Protein AF-A0A117SE18-F1 (afdb_monomer)

Structure (mmCIF, N/CA/C/O backbone):
data_AF-A0A117SE18-F1
#
_entry.id   AF-A0A117SE18-F1
#
loop_
_atom_site.group_PDB
_atom_site.id
_atom_site.type_symbol
_atom_site.label_atom_id
_atom_site.label_alt_id
_atom_site.label_comp_id
_atom_site.label_asym_id
_atom_site.label_entity_id
_atom_site.label_seq_id
_atom_site.pdbx_PDB_ins_code
_atom_site.Cartn_x
_atom_site.Cartn_y
_atom_site.Cartn_z
_atom_site.occupancy
_atom_site.B_iso_or_equiv
_atom_site.auth_seq_id
_atom_site.auth_comp_id
_atom_site.auth_asym_id
_atom_site.auth_atom_id
_atom_site.pdbx_PDB_model_num
ATOM 1 N N . MET A 1 1 ? -53.553 8.739 66.290 1.00 48.03 1 MET A N 1
ATOM 2 C CA . MET A 1 1 ? -52.493 8.590 65.268 1.00 48.03 1 MET A CA 1
ATOM 3 C C . MET A 1 1 ? -52.563 9.809 64.364 1.00 48.03 1 MET A C 1
ATOM 5 O O . MET A 1 1 ? -53.467 9.881 63.548 1.00 48.03 1 MET A O 1
ATOM 9 N N . ALA A 1 2 ? -51.706 10.807 64.586 1.00 46.25 2 ALA A N 1
ATOM 10 C CA . ALA A 1 2 ? -51.621 11.982 63.721 1.00 46.25 2 ALA A CA 1
ATOM 11 C C . ALA A 1 2 ? -50.506 11.738 62.697 1.00 46.25 2 ALA A C 1
ATOM 13 O O . ALA A 1 2 ? -49.366 11.482 63.076 1.00 46.25 2 ALA A O 1
ATOM 14 N N . THR A 1 3 ? -50.855 11.738 61.413 1.00 54.50 3 THR A N 1
ATOM 15 C CA . THR A 1 3 ? -49.908 11.649 60.299 1.00 54.50 3 THR A CA 1
ATOM 16 C C . THR A 1 3 ? -49.278 13.016 60.073 1.00 54.50 3 THR A C 1
ATOM 18 O O . THR A 1 3 ? -49.961 13.956 59.673 1.00 54.50 3 THR A O 1
ATOM 21 N N . ASP A 1 4 ? -47.981 13.114 60.349 1.00 51.75 4 ASP A N 1
ATOM 22 C CA . ASP A 1 4 ? -47.177 14.319 60.169 1.00 51.75 4 ASP A CA 1
ATOM 23 C C . ASP A 1 4 ? -46.848 14.510 58.677 1.00 51.75 4 ASP A C 1
ATOM 25 O O . ASP A 1 4 ? -45.948 13.881 58.112 1.00 51.75 4 ASP A O 1
ATOM 29 N N . THR A 1 5 ? -47.649 15.322 57.988 1.00 56.41 5 THR A N 1
ATOM 30 C CA . THR A 1 5 ? -47.398 15.717 56.599 1.00 56.41 5 THR A CA 1
ATOM 31 C C . THR A 1 5 ? -46.266 16.738 56.551 1.00 56.41 5 THR A C 1
ATOM 33 O O . THR A 1 5 ? -46.483 17.932 56.750 1.00 56.41 5 THR A O 1
ATOM 36 N N . LYS A 1 6 ? -45.050 16.277 56.225 1.00 58.97 6 LYS A N 1
ATOM 37 C CA . LYS A 1 6 ? -43.913 17.144 55.873 1.00 58.97 6 LYS A CA 1
ATOM 38 C C . LYS A 1 6 ? -44.301 18.090 54.731 1.00 58.97 6 LYS A C 1
ATOM 40 O O . LYS A 1 6 ? -44.344 17.689 53.569 1.00 58.97 6 LYS A O 1
ATOM 45 N N . HIS A 1 7 ? -44.525 19.361 55.052 1.00 56.44 7 HIS A N 1
ATOM 46 C CA . HIS A 1 7 ? -44.592 20.438 54.069 1.00 56.44 7 HIS A CA 1
ATOM 47 C C . HIS A 1 7 ? -43.187 20.707 53.518 1.00 56.44 7 HIS A C 1
ATOM 49 O O . HIS A 1 7 ? -42.363 21.384 54.130 1.00 56.44 7 HIS A O 1
ATOM 55 N N . SER A 1 8 ? -42.884 20.136 52.355 1.00 62.88 8 SER A N 1
ATOM 56 C CA . SER A 1 8 ? -41.674 20.462 51.604 1.00 62.88 8 SER A CA 1
ATOM 57 C C . SER A 1 8 ? -41.770 21.881 51.033 1.00 62.88 8 SER A C 1
ATOM 59 O O . SER A 1 8 ? -42.689 22.172 50.269 1.00 62.88 8 SER A O 1
ATOM 61 N N . ASN A 1 9 ? -40.807 22.741 51.383 1.00 74.31 9 ASN A N 1
ATOM 62 C CA . ASN A 1 9 ? -40.702 24.115 50.883 1.00 74.31 9 ASN A CA 1
ATOM 63 C C . ASN A 1 9 ? -40.587 24.127 49.335 1.00 74.31 9 ASN A C 1
ATOM 65 O O . ASN A 1 9 ? -39.664 23.509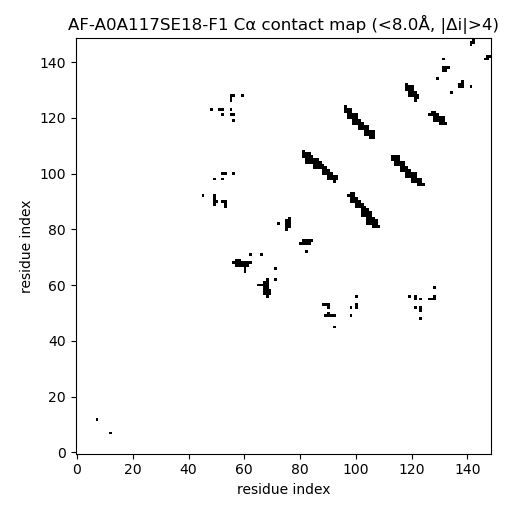 48.798 1.00 74.31 9 ASN A O 1
ATOM 69 N N . PRO A 1 10 ? -41.468 24.825 48.595 1.00 70.94 10 PRO A N 1
ATOM 70 C CA . PRO A 1 10 ? -41.428 24.891 47.130 1.00 70.94 10 PRO A CA 1
ATOM 71 C C . PRO A 1 10 ? -40.100 25.411 46.550 1.00 70.94 10 PRO A C 1
ATOM 73 O O . PRO A 1 10 ? -39.742 25.049 45.426 1.00 70.94 10 PRO A O 1
ATOM 76 N N . GLU A 1 11 ? -39.327 26.198 47.302 1.00 71.69 11 GLU A N 1
ATOM 77 C CA . GLU A 1 11 ? -37.996 26.649 46.872 1.00 71.69 11 GLU A CA 1
ATOM 78 C C . GLU A 1 11 ? -36.967 25.511 46.826 1.00 71.69 11 GLU A C 1
ATOM 80 O O . GLU A 1 11 ? -36.150 25.455 45.902 1.00 71.69 11 GLU A O 1
ATOM 85 N N . SER A 1 12 ? -37.038 24.546 47.752 1.00 67.19 12 SER A N 1
ATOM 86 C CA . SER A 1 12 ? -36.113 23.402 47.764 1.00 67.19 12 SER A CA 1
ATOM 87 C C . SER A 1 12 ? -36.393 22.431 46.613 1.00 67.19 12 SER A C 1
ATOM 89 O O . SER A 1 12 ? -35.466 21.856 46.038 1.00 67.19 12 SER A O 1
ATOM 91 N N . ILE A 1 13 ? -37.661 22.313 46.206 1.00 69.69 13 ILE A N 1
ATOM 92 C CA . ILE A 1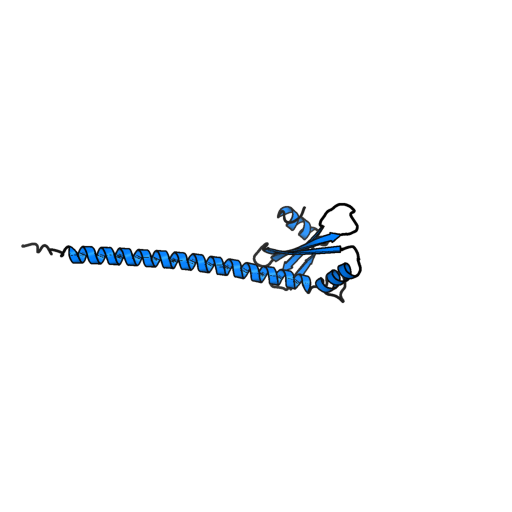 13 ? -38.082 21.525 45.040 1.00 69.69 13 ILE A CA 1
ATOM 93 C C . ILE A 1 13 ? -37.554 22.161 43.744 1.00 69.69 13 ILE A C 1
ATOM 95 O O . ILE A 1 13 ? -37.006 21.457 42.892 1.00 69.69 13 ILE A O 1
ATOM 99 N N . ARG A 1 14 ? -37.655 23.493 43.607 1.00 65.81 14 ARG A N 1
ATOM 100 C CA . ARG A 1 14 ? -37.138 24.227 42.436 1.00 65.81 14 ARG A CA 1
ATOM 101 C C . ARG A 1 14 ? -35.612 24.158 42.325 1.00 65.81 14 ARG A C 1
ATOM 103 O O . ARG A 1 14 ? -35.099 23.902 41.237 1.00 65.81 14 ARG A O 1
ATOM 110 N N . ALA A 1 15 ? -34.885 24.312 43.433 1.00 65.06 15 ALA A N 1
ATOM 111 C CA . ALA A 1 15 ? -33.424 24.208 43.444 1.00 65.06 15 ALA A CA 1
ATOM 112 C C . ALA A 1 15 ? -32.930 22.804 43.039 1.00 65.06 15 ALA A C 1
ATOM 114 O O . ALA A 1 15 ? -31.986 22.670 42.258 1.00 65.06 15 ALA A O 1
ATOM 115 N N . ASN A 1 16 ? -33.603 21.747 43.505 1.00 70.38 16 ASN A N 1
ATOM 116 C CA . ASN A 1 16 ? -33.261 20.365 43.158 1.00 70.38 16 ASN A CA 1
ATOM 117 C C . ASN A 1 16 ? -33.527 20.055 41.669 1.00 70.38 16 ASN A C 1
ATOM 119 O O . ASN A 1 16 ? -32.702 19.431 40.998 1.00 70.38 16 ASN A O 1
ATOM 123 N N . ALA A 1 17 ? -34.640 20.551 41.115 1.00 67.94 17 ALA A N 1
ATOM 124 C CA . ALA A 1 17 ? -34.950 20.406 39.691 1.00 67.94 17 ALA A CA 1
ATOM 125 C C . ALA A 1 17 ? -33.911 21.105 38.792 1.00 67.94 17 ALA A C 1
ATOM 127 O O . ALA A 1 17 ? -33.456 20.509 37.812 1.00 67.94 17 ALA A O 1
ATOM 128 N N . ASN A 1 18 ? -33.472 22.313 39.163 1.00 69.38 18 ASN A N 1
ATOM 129 C CA . ASN A 1 18 ? -32.440 23.053 38.432 1.00 69.38 18 ASN A CA 1
ATOM 130 C C . ASN A 1 18 ? -31.074 22.350 38.476 1.00 69.38 18 ASN A C 1
ATOM 132 O O . ASN A 1 18 ? -30.425 22.220 37.440 1.00 69.38 18 ASN A O 1
ATOM 136 N N . ASN A 1 19 ? -30.665 21.816 39.632 1.00 71.88 19 ASN A N 1
ATOM 137 C CA . ASN A 1 19 ? -29.415 21.054 39.746 1.00 71.88 19 ASN A CA 1
ATOM 138 C C . ASN A 1 19 ? -29.447 19.763 38.917 1.00 71.88 1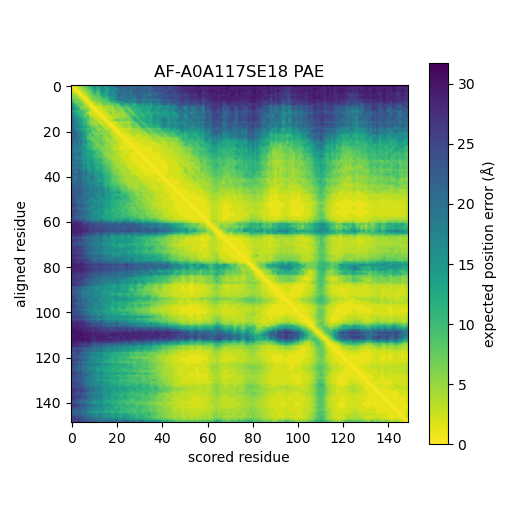9 ASN A C 1
ATOM 140 O O . ASN A 1 19 ? -28.468 19.423 38.252 1.00 71.88 19 ASN A O 1
ATOM 144 N N . LYS A 1 20 ? -30.587 19.058 38.899 1.00 74.94 20 LYS A N 1
ATOM 145 C CA . LYS A 1 20 ? -30.772 17.861 38.068 1.00 74.94 20 LYS A CA 1
ATOM 146 C C . LYS A 1 20 ? -30.726 18.192 36.574 1.00 74.94 20 LYS A C 1
ATOM 148 O O . LYS A 1 20 ? -30.150 17.424 35.808 1.00 74.94 20 LYS A O 1
ATOM 153 N N . HIS A 1 21 ? -31.308 19.318 36.161 1.00 73.88 21 HIS A N 1
ATOM 154 C CA . HIS A 1 21 ? -31.243 19.797 34.779 1.00 73.88 21 HIS A CA 1
ATOM 155 C C . HIS A 1 21 ? -29.801 20.127 34.368 1.00 73.88 21 HIS A C 1
ATOM 157 O O . HIS A 1 21 ? -29.296 19.551 33.406 1.00 73.88 21 HIS A O 1
ATOM 163 N N . GLN A 1 22 ? -29.103 20.944 35.163 1.00 78.69 22 GLN A N 1
ATOM 164 C CA . GLN A 1 22 ? -27.708 21.320 34.912 1.00 78.69 22 GLN A CA 1
ATOM 165 C C . GLN A 1 22 ? -26.762 20.110 34.879 1.00 78.69 22 GLN A C 1
ATOM 167 O O . GLN A 1 22 ? -25.841 20.057 34.064 1.00 78.69 22 GLN A O 1
ATOM 172 N N . TYR A 1 23 ? -26.982 19.106 35.734 1.00 84.06 23 TYR A N 1
ATOM 173 C CA . TYR A 1 23 ? -26.182 17.879 35.727 1.00 84.06 23 TYR A CA 1
ATOM 174 C C . TYR A 1 23 ? -26.371 17.071 34.433 1.00 84.06 23 TYR A C 1
ATOM 176 O O . TYR A 1 23 ? -25.396 16.581 33.861 1.00 84.06 23 TYR A O 1
ATOM 184 N N . ARG A 1 24 ? -27.607 16.973 33.925 1.00 84.06 24 ARG A N 1
ATOM 185 C CA . ARG A 1 24 ? -27.897 16.288 32.653 1.00 84.06 24 ARG A CA 1
ATOM 186 C C . ARG A 1 24 ? -27.270 17.010 31.463 1.00 84.06 24 ARG A C 1
ATOM 188 O O . ARG A 1 24 ? -26.698 16.343 30.607 1.00 84.06 24 ARG A O 1
ATOM 195 N N . GLU A 1 25 ? -27.315 18.340 31.430 1.00 87.56 25 GLU A N 1
ATOM 196 C CA . GLU A 1 25 ? -26.665 19.133 30.376 1.00 87.56 25 GLU A CA 1
ATOM 197 C C . GLU A 1 25 ? -25.148 18.925 30.361 1.00 87.56 25 GLU A C 1
ATOM 199 O O . GLU A 1 25 ? -24.570 18.678 29.304 1.00 87.56 25 GLU A O 1
ATOM 204 N N . ARG A 1 26 ? -24.500 18.919 31.535 1.00 89.88 26 ARG A N 1
ATOM 205 C CA . ARG A 1 26 ? -23.059 18.633 31.650 1.00 89.88 26 ARG A CA 1
ATOM 206 C C . ARG A 1 26 ? -22.699 17.234 31.153 1.00 89.88 26 ARG A C 1
ATOM 208 O O . ARG A 1 26 ? -21.690 17.082 30.468 1.00 89.88 26 ARG A O 1
ATOM 215 N N . ILE A 1 27 ? -23.521 16.226 31.458 1.00 92.25 27 ILE A N 1
ATOM 216 C CA . ILE A 1 27 ? -23.323 14.863 30.945 1.00 92.25 27 ILE A CA 1
ATOM 217 C C . ILE A 1 27 ? -23.425 14.843 29.419 1.00 92.25 27 ILE A C 1
ATOM 219 O O . ILE A 1 27 ? -22.552 14.279 28.765 1.00 92.25 27 ILE A O 1
ATOM 223 N N . ILE A 1 28 ? -24.454 15.472 28.845 1.00 92.62 28 ILE A N 1
ATOM 224 C CA . ILE A 1 28 ? -24.653 15.500 27.389 1.00 92.62 28 ILE A CA 1
ATOM 225 C C . ILE A 1 28 ? -23.463 16.177 26.703 1.00 92.62 28 ILE A C 1
ATOM 227 O O . ILE A 1 28 ? -22.900 15.612 25.767 1.00 92.62 28 ILE A O 1
ATOM 231 N N . VAL A 1 29 ? -23.029 17.337 27.202 1.00 93.88 29 VAL A N 1
ATOM 232 C CA . VAL A 1 29 ? -21.859 18.049 26.669 1.00 93.88 29 VAL A CA 1
ATOM 233 C C . VAL A 1 29 ? -20.601 17.181 26.758 1.00 93.88 29 VAL A C 1
ATOM 235 O O . VAL A 1 29 ? -19.869 17.070 25.776 1.00 93.88 29 VAL A O 1
ATOM 238 N N . SER A 1 30 ? -20.374 16.505 27.888 1.00 94.81 30 SER A N 1
ATOM 239 C CA . SER A 1 30 ? -19.233 15.598 28.047 1.00 94.81 30 SER A CA 1
ATOM 240 C C . SER A 1 30 ? -19.265 14.449 27.037 1.00 94.81 30 SER A C 1
ATOM 242 O O . SER A 1 30 ? -18.241 14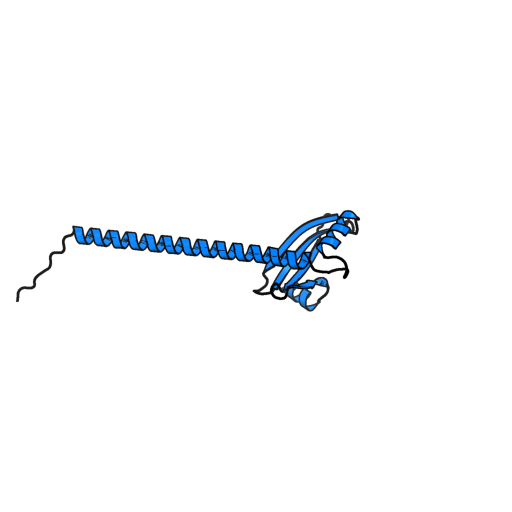.158 26.427 1.00 94.81 30 SER A O 1
ATOM 244 N N . ILE A 1 31 ? -20.425 13.817 26.828 1.00 96.12 31 ILE A N 1
ATOM 245 C CA . ILE A 1 31 ? -20.582 12.718 25.864 1.00 96.12 31 ILE A CA 1
ATOM 246 C C . ILE A 1 31 ? -20.272 13.203 24.445 1.00 96.12 31 ILE A C 1
ATOM 248 O O . ILE A 1 31 ? -19.526 12.545 23.721 1.00 96.12 31 ILE A O 1
ATOM 252 N N . VAL A 1 32 ? -20.798 14.368 24.056 1.00 95.94 32 VAL A N 1
ATOM 253 C CA . VAL A 1 32 ? -20.553 14.952 22.728 1.00 95.94 32 VAL A CA 1
ATOM 254 C C . VAL A 1 32 ? -19.063 15.224 22.519 1.00 95.94 32 VAL A C 1
ATOM 256 O O . VAL A 1 32 ? -18.512 14.833 21.490 1.00 95.94 32 VAL A O 1
ATOM 259 N N . ILE A 1 33 ? -18.385 15.816 23.506 1.00 96.25 33 ILE A N 1
ATOM 260 C CA . ILE A 1 33 ? -16.938 16.064 23.442 1.00 96.25 33 ILE A CA 1
ATOM 261 C C . ILE A 1 33 ? -16.167 14.749 23.277 1.00 96.25 33 ILE A C 1
ATOM 263 O O . ILE A 1 33 ? -15.268 14.671 22.439 1.00 96.25 33 ILE A O 1
ATOM 267 N N . THR A 1 34 ? -16.528 13.698 24.018 1.00 95.50 34 THR A N 1
ATOM 268 C CA . THR A 1 34 ? -15.878 12.386 23.897 1.00 95.50 34 THR A CA 1
ATOM 269 C C . THR A 1 34 ? -16.061 11.782 22.503 1.00 95.50 34 THR A C 1
ATOM 271 O O . THR A 1 34 ? -15.092 11.292 21.926 1.00 95.50 34 THR A O 1
ATOM 274 N N . ILE A 1 35 ? -17.263 11.850 21.924 1.00 95.38 35 ILE A N 1
ATOM 275 C CA . ILE A 1 35 ? -17.530 11.338 20.568 1.00 95.38 35 ILE A CA 1
ATOM 276 C C . ILE A 1 35 ? -16.696 12.094 19.524 1.00 95.38 35 ILE A C 1
ATOM 278 O O . ILE A 1 35 ? -16.101 11.475 18.637 1.00 95.38 35 ILE A O 1
ATOM 282 N N . ILE A 1 36 ? -16.609 13.422 19.646 1.00 95.19 36 ILE A N 1
ATOM 283 C CA . ILE A 1 36 ? -15.795 14.256 18.753 1.00 95.19 36 ILE A CA 1
ATOM 284 C C . ILE A 1 36 ? -14.314 13.881 18.879 1.00 95.19 36 ILE A C 1
ATOM 286 O O . ILE A 1 36 ? -13.660 13.633 17.865 1.00 95.19 36 ILE A O 1
ATOM 290 N N . ALA A 1 37 ? -13.794 13.772 20.105 1.00 93.50 37 ALA A N 1
ATOM 291 C CA . ALA A 1 37 ? -12.401 13.407 20.347 1.00 93.50 37 ALA A CA 1
ATOM 292 C C . ALA A 1 37 ? -12.055 12.036 19.742 1.00 93.50 37 ALA A C 1
ATOM 294 O O . ALA A 1 37 ? -11.064 11.916 19.025 1.00 93.50 37 ALA A O 1
ATOM 295 N N . LEU A 1 38 ? -12.909 11.025 19.945 1.00 93.69 38 LEU A N 1
ATOM 296 C CA . LEU A 1 38 ? -12.727 9.689 19.367 1.00 93.69 38 LEU A CA 1
ATOM 297 C C . LEU A 1 38 ? -12.724 9.713 17.834 1.00 93.69 38 LEU A C 1
ATOM 299 O O . LEU A 1 38 ? -11.904 9.041 17.203 1.00 93.69 38 LEU A O 1
ATOM 303 N N . SER A 1 39 ? -13.606 10.512 17.231 1.00 92.25 39 SER A N 1
ATOM 304 C CA . SER A 1 39 ? -13.693 10.655 15.775 1.00 92.25 39 SER A CA 1
ATOM 305 C C . SER A 1 39 ? -12.422 11.282 15.196 1.00 92.25 39 SER A C 1
ATOM 307 O O . SER A 1 39 ? -11.863 10.769 14.226 1.00 92.25 39 SER A O 1
ATOM 309 N N . ILE A 1 40 ? -11.910 12.341 15.835 1.00 92.88 40 ILE A N 1
ATOM 310 C CA . ILE A 1 40 ? -10.659 13.003 15.440 1.00 92.88 40 ILE A CA 1
ATOM 311 C C . ILE A 1 40 ? -9.471 12.048 15.595 1.00 92.88 40 ILE A C 1
ATOM 313 O O . ILE A 1 40 ? -8.671 11.916 14.669 1.00 92.88 40 ILE A O 1
ATOM 317 N N . SER A 1 41 ? -9.361 11.344 16.726 1.00 91.00 41 SER A N 1
ATOM 318 C CA . SER A 1 41 ? -8.283 10.375 16.952 1.00 91.00 41 SER A CA 1
ATOM 319 C C . SER A 1 41 ? -8.294 9.249 15.915 1.00 91.00 41 SER A C 1
ATOM 321 O O . SER A 1 41 ? -7.237 8.880 15.407 1.00 91.00 41 SER A O 1
ATOM 323 N N . SER A 1 42 ? -9.475 8.737 15.554 1.00 87.31 42 SER A N 1
ATOM 324 C CA . SER A 1 42 ? -9.630 7.701 14.525 1.00 87.31 42 SER A CA 1
ATOM 325 C C . SER A 1 42 ? -9.208 8.195 13.134 1.00 87.31 42 SER A C 1
ATOM 327 O O . SER A 1 42 ? -8.449 7.519 12.427 1.00 87.31 42 SER A O 1
ATOM 329 N N . ALA A 1 43 ? -9.632 9.405 12.754 1.00 86.56 43 ALA A N 1
ATOM 330 C CA . ALA A 1 43 ? -9.240 10.023 11.490 1.00 86.56 43 ALA A CA 1
ATOM 331 C C . ALA A 1 43 ? -7.722 10.266 11.429 1.00 86.56 43 ALA A C 1
ATOM 333 O O . ALA A 1 43 ? -7.074 9.929 10.437 1.00 86.56 43 ALA A O 1
ATOM 334 N N . PHE A 1 44 ? -7.138 10.772 12.517 1.00 89.06 44 PHE A N 1
ATOM 335 C CA . PHE A 1 44 ? -5.700 11.002 12.624 1.00 89.06 44 PHE A CA 1
ATOM 336 C C . PHE A 1 44 ? -4.898 9.696 12.548 1.00 89.06 44 PHE A C 1
ATOM 338 O O . PHE A 1 44 ? -3.914 9.611 11.814 1.00 89.06 44 PHE A O 1
ATOM 345 N N . TYR A 1 45 ? -5.346 8.648 13.244 1.00 87.00 45 TYR A N 1
ATOM 346 C CA . TYR A 1 45 ? -4.731 7.322 13.185 1.00 87.00 45 TYR A CA 1
ATOM 347 C C . TYR A 1 45 ? -4.738 6.755 11.758 1.00 87.00 45 TYR A C 1
ATOM 349 O O . TYR A 1 45 ? -3.717 6.263 11.272 1.00 87.00 45 TYR A O 1
ATOM 357 N N . SER A 1 46 ? -5.866 6.888 11.056 1.00 86.62 46 SER A N 1
ATOM 358 C CA . SER A 1 46 ? -6.002 6.451 9.663 1.00 86.62 46 SER A CA 1
ATOM 359 C C . SER A 1 46 ? -5.066 7.229 8.733 1.00 86.62 46 SER A C 1
ATOM 361 O O . SER A 1 46 ? -4.368 6.629 7.920 1.00 86.62 46 SER A O 1
ATOM 363 N N . TYR A 1 47 ? -4.966 8.550 8.903 1.00 89.06 47 TYR A N 1
ATOM 364 C CA . TYR A 1 47 ? -4.049 9.392 8.132 1.00 89.06 47 TYR A CA 1
ATOM 365 C C . TYR A 1 47 ? -2.576 9.002 8.327 1.00 89.06 47 TYR A C 1
ATOM 367 O O . TYR A 1 47 ? -1.828 8.866 7.354 1.00 89.06 47 TYR A O 1
ATOM 375 N N . CYS A 1 48 ? -2.158 8.778 9.576 1.00 91.12 48 CYS A N 1
ATOM 376 C CA . CYS A 1 48 ? -0.798 8.348 9.899 1.00 91.12 48 CYS A CA 1
ATOM 377 C C . CYS A 1 48 ? -0.462 6.992 9.269 1.00 91.12 48 CYS A C 1
ATOM 379 O O . CYS A 1 48 ? 0.614 6.835 8.688 1.00 91.12 48 CYS A O 1
ATOM 381 N N . ASN A 1 49 ? -1.384 6.030 9.325 1.00 93.50 49 ASN A N 1
ATOM 382 C CA . ASN A 1 49 ? -1.170 4.721 8.716 1.00 93.50 49 ASN A CA 1
ATOM 383 C C . ASN A 1 49 ? -1.163 4.771 7.186 1.00 93.50 49 ASN A C 1
ATOM 385 O O . ASN A 1 49 ? -0.322 4.111 6.582 1.00 93.50 49 ASN A O 1
ATOM 389 N N . ASN A 1 50 ? -2.013 5.590 6.561 1.00 95.06 50 ASN A N 1
ATOM 390 C CA . ASN A 1 50 ? -1.983 5.804 5.112 1.00 95.06 50 ASN A CA 1
ATOM 391 C C . ASN A 1 50 ? -0.612 6.340 4.671 1.00 95.06 50 ASN A C 1
ATOM 393 O O . ASN A 1 50 ? 0.008 5.793 3.761 1.00 95.06 50 ASN A O 1
ATOM 397 N N . LYS A 1 51 ? -0.082 7.353 5.371 1.00 95.88 51 LYS A N 1
ATOM 398 C CA . LYS A 1 51 ? 1.274 7.867 5.118 1.00 95.88 51 LYS A CA 1
ATOM 399 C C . LYS A 1 51 ? 2.354 6.815 5.338 1.00 95.88 51 LYS A C 1
ATOM 401 O O . LYS A 1 51 ? 3.296 6.739 4.553 1.00 95.88 51 LYS A O 1
ATOM 406 N N . LYS A 1 52 ? 2.231 6.011 6.396 1.00 96.31 52 LYS A N 1
ATOM 407 C CA . LYS A 1 52 ? 3.169 4.919 6.671 1.00 96.31 52 LYS A CA 1
ATOM 408 C C . LYS A 1 52 ? 3.155 3.890 5.538 1.00 96.31 52 LYS A C 1
ATOM 410 O O . LYS A 1 52 ? 4.225 3.513 5.077 1.00 96.31 52 LYS A O 1
ATOM 415 N N . ALA A 1 53 ? 1.979 3.480 5.065 1.00 97.31 53 ALA A N 1
ATOM 416 C CA . ALA A 1 53 ? 1.839 2.530 3.965 1.00 97.31 53 ALA A CA 1
ATOM 417 C C . ALA A 1 53 ? 2.475 3.058 2.668 1.00 97.31 53 ALA A C 1
ATOM 419 O O . ALA A 1 53 ? 3.255 2.344 2.045 1.00 97.31 53 ALA A O 1
ATOM 420 N N . ILE A 1 54 ? 2.235 4.330 2.319 1.00 97.06 54 ILE A N 1
ATOM 421 C CA . ILE A 1 54 ? 2.893 4.990 1.175 1.00 97.06 54 ILE A CA 1
ATOM 422 C C . ILE A 1 54 ? 4.414 4.952 1.335 1.00 97.06 54 ILE A C 1
ATOM 424 O O . ILE A 1 54 ? 5.121 4.545 0.418 1.00 97.06 54 ILE A O 1
ATOM 428 N N . LYS A 1 55 ? 4.923 5.313 2.518 1.00 96.56 55 LYS A N 1
ATOM 429 C CA . LYS A 1 55 ? 6.364 5.336 2.788 1.00 96.56 55 LYS A CA 1
ATOM 430 C C . LYS A 1 55 ? 7.007 3.949 2.689 1.00 96.56 55 LYS A C 1
ATOM 432 O O . LYS A 1 55 ? 8.149 3.844 2.255 1.00 96.56 55 LYS A O 1
ATOM 437 N N . ILE A 1 56 ? 6.286 2.891 3.067 1.00 96.69 56 ILE A N 1
ATOM 438 C CA . ILE A 1 56 ? 6.752 1.508 2.896 1.00 96.69 56 ILE A CA 1
ATOM 439 C C . ILE A 1 56 ? 6.934 1.185 1.404 1.00 96.69 56 ILE A C 1
ATOM 441 O O . ILE A 1 56 ? 7.962 0.623 1.043 1.00 96.69 56 ILE A O 1
ATOM 445 N N . VAL A 1 57 ? 5.996 1.583 0.533 1.00 95.62 57 VAL A N 1
ATOM 446 C CA . VAL A 1 57 ? 6.139 1.384 -0.925 1.00 95.62 57 VAL A CA 1
ATOM 447 C C . VAL A 1 57 ? 7.258 2.239 -1.507 1.00 95.62 57 VAL A C 1
ATOM 449 O O . VAL A 1 57 ? 8.069 1.744 -2.280 1.00 95.62 57 VAL A O 1
ATOM 452 N N . GLN A 1 58 ? 7.340 3.511 -1.123 1.00 94.56 58 GLN A N 1
ATOM 453 C CA . GLN A 1 58 ? 8.388 4.418 -1.601 1.00 94.56 58 GLN A CA 1
ATOM 454 C C . GLN A 1 58 ? 9.795 3.888 -1.302 1.00 94.56 58 GLN A C 1
ATOM 456 O O . GLN A 1 58 ? 10.681 4.035 -2.136 1.00 94.56 58 GLN A O 1
ATOM 461 N N . ASN A 1 59 ? 9.974 3.226 -0.155 1.00 94.56 59 ASN A N 1
ATOM 462 C CA . ASN A 1 59 ? 11.252 2.675 0.290 1.00 94.56 59 ASN A CA 1
ATOM 463 C C . ASN A 1 59 ? 11.512 1.221 -0.152 1.00 94.56 59 ASN A C 1
ATOM 465 O O . ASN A 1 59 ? 12.573 0.686 0.168 1.00 94.56 59 ASN A O 1
ATOM 469 N N . SER A 1 60 ? 10.569 0.545 -0.816 1.00 92.75 60 SER A N 1
ATOM 470 C CA . SER A 1 60 ? 10.775 -0.832 -1.285 1.00 92.75 60 SER A CA 1
ATOM 471 C C . SER A 1 60 ? 11.571 -0.875 -2.593 1.00 92.75 60 SER A C 1
ATOM 473 O O . SER A 1 60 ? 11.644 0.116 -3.310 1.00 92.75 60 SER A O 1
ATOM 475 N N . THR A 1 61 ? 12.170 -2.020 -2.924 1.00 87.06 61 THR A N 1
ATOM 476 C CA . THR A 1 61 ? 12.925 -2.244 -4.169 1.00 87.06 61 THR A CA 1
ATOM 477 C C . THR A 1 61 ? 12.045 -2.975 -5.187 1.00 87.06 61 THR A C 1
ATOM 479 O O . THR A 1 61 ? 11.969 -4.202 -5.210 1.00 87.06 61 THR A O 1
ATOM 482 N N . LEU A 1 62 ? 11.291 -2.227 -5.997 1.00 70.56 62 LEU A N 1
ATOM 483 C CA . LEU A 1 62 ? 10.280 -2.819 -6.885 1.00 70.56 62 LEU A CA 1
ATOM 484 C C . LEU A 1 62 ? 10.819 -3.307 -8.232 1.00 70.56 62 LEU A C 1
ATOM 486 O O . LEU A 1 62 ? 10.302 -4.290 -8.756 1.00 70.56 62 LEU A O 1
ATOM 490 N N . TYR A 1 63 ? 11.787 -2.616 -8.829 1.00 68.75 63 TYR A N 1
ATOM 491 C CA . TYR A 1 63 ? 12.207 -2.875 -10.216 1.00 68.75 63 TYR A CA 1
ATOM 492 C C . TYR A 1 63 ? 13.651 -3.348 -10.312 1.00 68.75 63 TYR A C 1
ATOM 494 O O . TYR A 1 63 ? 13.968 -4.229 -11.107 1.00 68.75 63 TYR A O 1
ATOM 502 N N . THR A 1 64 ? 14.522 -2.790 -9.476 1.00 66.50 64 THR A N 1
ATOM 503 C CA . THR A 1 64 ? 15.917 -3.198 -9.348 1.00 66.50 64 THR A CA 1
ATOM 504 C C . THR A 1 64 ? 16.229 -3.378 -7.868 1.00 66.50 64 THR A C 1
ATOM 506 O O . THR A 1 64 ? 15.631 -2.735 -7.008 1.00 66.50 64 THR A O 1
ATOM 509 N N . SER A 1 65 ? 17.166 -4.265 -7.543 1.00 71.62 65 SER A N 1
ATOM 510 C CA . SER A 1 65 ? 17.603 -4.481 -6.158 1.00 71.62 65 SER A CA 1
ATOM 511 C C . SER A 1 65 ? 18.459 -3.337 -5.602 1.00 71.62 65 SER A C 1
ATOM 513 O O . SER A 1 65 ? 18.824 -3.374 -4.430 1.00 71.62 65 SER A O 1
ATOM 515 N N . GLN A 1 66 ? 18.805 -2.354 -6.435 1.00 80.69 66 GLN A N 1
ATOM 516 C CA . GLN A 1 66 ? 19.770 -1.301 -6.119 1.00 80.69 66 GLN A CA 1
ATOM 517 C C . GLN A 1 66 ? 19.111 0.026 -5.741 1.00 80.69 66 GLN A C 1
ATOM 519 O O . GLN A 1 66 ? 19.712 0.791 -4.996 1.00 80.69 66 GLN A O 1
ATOM 524 N N . GLU A 1 67 ? 17.898 0.290 -6.229 1.00 86.81 67 GLU A N 1
ATOM 525 C CA . GLU A 1 67 ? 17.193 1.553 -6.013 1.00 86.81 67 GLU A CA 1
ATOM 526 C C . GLU A 1 67 ? 15.823 1.307 -5.387 1.00 86.81 67 GLU A C 1
ATOM 528 O O . GLU A 1 67 ? 15.121 0.337 -5.692 1.00 86.81 67 GLU A O 1
ATOM 533 N N . THR A 1 68 ? 15.419 2.229 -4.525 1.00 91.50 68 THR A N 1
ATOM 534 C CA . THR A 1 68 ? 14.054 2.277 -4.014 1.00 91.50 68 THR A CA 1
ATOM 535 C C . THR A 1 68 ? 13.066 2.640 -5.124 1.00 91.50 68 THR A C 1
ATOM 537 O O . THR A 1 68 ? 13.420 3.179 -6.178 1.00 91.50 68 THR A O 1
ATOM 540 N N . THR A 1 69 ? 11.788 2.369 -4.886 1.00 89.44 69 THR A N 1
ATOM 541 C CA . THR A 1 69 ? 10.687 2.777 -5.758 1.00 89.44 69 THR A CA 1
ATOM 542 C C . THR A 1 69 ? 10.722 4.271 -6.025 1.00 89.44 69 THR A C 1
ATOM 544 O O . THR A 1 69 ? 10.603 4.688 -7.172 1.00 89.44 69 THR A O 1
ATOM 547 N N . ASP A 1 70 ? 10.891 5.082 -4.981 1.00 89.12 70 ASP A N 1
ATOM 548 C CA . ASP A 1 70 ? 10.892 6.538 -5.111 1.00 89.12 70 ASP A CA 1
ATOM 549 C C . ASP A 1 70 ? 12.084 7.037 -5.941 1.00 89.12 70 ASP A C 1
ATOM 551 O O . ASP A 1 70 ? 11.923 7.906 -6.797 1.00 89.12 70 ASP A O 1
ATOM 555 N N . GLU A 1 71 ? 13.267 6.444 -5.755 1.00 89.88 71 GLU A N 1
ATOM 556 C CA . GLU A 1 71 ? 14.452 6.737 -6.572 1.00 89.88 71 GLU A CA 1
ATOM 557 C C . GLU A 1 71 ? 14.252 6.331 -8.034 1.00 89.88 71 GLU A C 1
ATOM 559 O O . GLU A 1 71 ? 14.525 7.126 -8.934 1.00 89.88 71 GLU A O 1
ATOM 564 N N . THR A 1 72 ? 13.703 5.136 -8.272 1.00 87.88 72 THR A N 1
ATOM 565 C CA . THR A 1 72 ? 13.405 4.645 -9.624 1.00 87.88 72 THR A CA 1
ATOM 566 C C . THR A 1 72 ? 12.430 5.580 -10.339 1.00 87.88 72 THR A C 1
ATOM 568 O O . THR A 1 72 ? 12.666 5.981 -11.475 1.00 87.88 72 THR A O 1
ATOM 571 N N . LEU A 1 73 ? 11.356 5.984 -9.659 1.00 86.25 73 LEU A N 1
ATOM 572 C CA . LEU A 1 73 ? 10.336 6.868 -10.217 1.00 86.25 73 LEU A CA 1
ATOM 573 C C . LEU A 1 73 ? 10.874 8.270 -10.513 1.00 86.25 73 LEU A C 1
ATOM 575 O O . LEU A 1 73 ? 10.602 8.821 -11.578 1.00 86.25 73 LEU A O 1
ATOM 579 N N . LYS A 1 74 ? 11.680 8.840 -9.610 1.00 86.94 74 LYS A N 1
ATOM 580 C CA . LYS A 1 74 ? 12.368 10.117 -9.856 1.00 86.94 74 LYS A CA 1
ATOM 581 C C . LYS A 1 74 ? 13.287 10.028 -11.068 1.00 86.94 74 LYS A C 1
ATOM 583 O O . LYS A 1 74 ? 13.310 10.948 -11.880 1.00 86.94 74 LYS A O 1
ATOM 588 N N . ARG A 1 75 ? 14.029 8.926 -11.204 1.00 86.06 75 ARG A N 1
ATOM 589 C CA . ARG A 1 75 ? 14.904 8.687 -12.354 1.00 86.06 75 ARG A CA 1
ATOM 590 C C . ARG A 1 75 ? 14.114 8.599 -13.656 1.00 86.06 75 ARG A C 1
ATOM 592 O O . ARG A 1 75 ? 14.543 9.211 -14.627 1.00 86.06 75 ARG A O 1
ATOM 599 N N . TRP A 1 76 ? 12.982 7.897 -13.675 1.00 82.81 76 TRP A N 1
ATOM 600 C CA . TRP A 1 76 ? 12.139 7.795 -14.870 1.00 82.81 76 TRP A CA 1
ATOM 601 C C . TRP A 1 76 ? 11.615 9.152 -15.329 1.00 82.81 76 TRP A C 1
ATOM 603 O O . TRP A 1 76 ? 11.742 9.464 -16.507 1.00 82.81 76 TRP A O 1
ATOM 613 N N . ILE A 1 77 ? 11.156 9.990 -14.393 1.00 82.50 77 ILE A N 1
ATOM 614 C CA . ILE A 1 77 ? 10.726 11.366 -14.692 1.00 82.50 77 ILE A CA 1
ATOM 615 C C . ILE A 1 77 ? 11.888 12.204 -15.246 1.00 82.50 77 ILE A C 1
ATOM 617 O O . ILE A 1 77 ? 11.714 12.961 -16.192 1.00 82.50 77 ILE A O 1
ATOM 621 N N . LEU A 1 78 ? 13.086 12.089 -14.663 1.00 83.25 78 LEU A N 1
ATOM 622 C CA . LEU A 1 78 ? 14.251 12.875 -15.093 1.00 83.25 78 LEU A CA 1
ATOM 623 C C . LEU A 1 78 ? 14.810 12.445 -16.454 1.00 83.25 78 LEU A C 1
ATOM 625 O O . LEU A 1 78 ? 15.450 13.253 -17.125 1.00 83.25 78 LEU A O 1
ATOM 629 N N . LYS A 1 79 ? 14.634 11.174 -16.824 1.00 80.31 79 LYS A N 1
ATOM 630 C CA . LYS A 1 79 ? 15.181 10.585 -18.052 1.00 80.31 79 LYS A CA 1
ATOM 631 C C . LYS A 1 79 ? 14.152 10.403 -19.166 1.00 80.31 79 LYS A C 1
ATOM 633 O O . LYS A 1 79 ? 14.525 9.896 -20.219 1.00 80.31 79 LYS A O 1
ATOM 638 N N . ASP A 1 80 ? 12.904 10.796 -18.928 1.00 69.00 80 ASP A N 1
ATOM 639 C CA . ASP A 1 80 ? 11.784 10.604 -19.854 1.00 69.00 80 ASP A CA 1
ATOM 640 C C . ASP A 1 80 ? 11.573 9.121 -20.238 1.00 69.00 80 ASP A C 1
ATOM 642 O O . ASP A 1 80 ? 11.243 8.753 -21.362 1.00 69.00 80 ASP A O 1
ATOM 646 N N . GLU A 1 81 ? 11.809 8.217 -19.278 1.00 71.12 81 GLU A N 1
ATOM 647 C CA . GLU A 1 81 ? 11.709 6.761 -19.467 1.00 71.12 81 GLU A CA 1
ATOM 648 C C . GLU A 1 81 ? 10.251 6.289 -19.284 1.00 71.12 81 GLU A C 1
ATOM 650 O O . GLU A 1 81 ? 9.945 5.459 -18.429 1.00 71.12 81 GLU A O 1
ATOM 655 N N . GLY A 1 82 ? 9.321 6.839 -20.070 1.00 69.81 82 GLY A N 1
ATOM 656 C CA . GLY A 1 82 ? 7.926 6.383 -20.146 1.00 69.81 82 GLY A CA 1
ATOM 657 C C . GLY A 1 82 ? 6.988 6.832 -19.020 1.00 69.81 82 GLY A C 1
ATOM 658 O O . GLY A 1 82 ? 5.785 6.616 -19.145 1.00 69.81 82 GLY A O 1
ATOM 659 N N . ILE A 1 83 ? 7.488 7.481 -17.961 1.00 73.62 83 ILE A N 1
ATOM 660 C CA . ILE A 1 83 ? 6.672 8.239 -16.998 1.00 73.62 83 ILE A CA 1
ATOM 661 C C . ILE A 1 83 ? 7.062 9.711 -17.075 1.00 73.62 83 ILE A C 1
ATOM 663 O O . ILE A 1 83 ? 8.168 10.075 -16.682 1.00 73.62 83 ILE A O 1
ATOM 667 N N . VAL A 1 84 ? 6.120 10.555 -17.488 1.00 72.56 84 VAL A N 1
ATOM 668 C CA . VAL A 1 84 ? 6.323 12.006 -17.617 1.00 72.56 84 VAL A CA 1
ATOM 669 C C . VAL A 1 84 ? 6.080 12.702 -16.281 1.00 72.56 84 VAL A C 1
ATOM 671 O O . VAL A 1 84 ? 6.785 13.634 -15.891 1.00 72.56 84 VAL A O 1
ATOM 674 N N . ARG A 1 85 ? 5.060 12.254 -15.540 1.00 77.75 85 ARG A N 1
ATOM 675 C CA . ARG A 1 85 ? 4.637 12.910 -14.300 1.00 77.75 85 ARG A CA 1
ATOM 676 C C . ARG A 1 85 ? 3.971 11.942 -13.341 1.00 77.75 85 ARG A C 1
ATOM 678 O O . ARG A 1 85 ? 3.186 11.103 -13.751 1.00 77.75 85 ARG A O 1
ATOM 685 N N . ILE A 1 86 ? 4.198 12.132 -12.042 1.00 83.38 86 ILE A N 1
ATOM 686 C CA . ILE A 1 86 ? 3.387 11.517 -10.982 1.00 83.38 86 ILE A CA 1
ATOM 687 C C . ILE A 1 86 ? 2.414 12.562 -10.440 1.00 83.38 86 ILE A C 1
ATOM 689 O O . ILE A 1 86 ? 2.826 13.644 -10.017 1.00 83.38 86 ILE A O 1
ATOM 693 N N . TYR A 1 87 ? 1.123 12.238 -10.438 1.00 84.06 87 TYR A N 1
ATOM 694 C CA . TYR A 1 87 ? 0.069 13.117 -9.926 1.00 84.06 87 TYR A CA 1
ATOM 695 C C . TYR A 1 87 ? -0.071 13.032 -8.407 1.00 84.06 87 TYR A C 1
ATOM 697 O O . TYR A 1 87 ? -0.389 14.025 -7.754 1.00 84.06 87 TYR A O 1
ATOM 705 N N . GLY A 1 88 ? 0.198 11.864 -7.827 1.00 87.69 88 GLY A N 1
ATOM 706 C CA . GLY A 1 88 ? 0.180 11.693 -6.383 1.00 87.69 88 GLY A CA 1
ATOM 707 C C . GLY A 1 88 ? 0.093 10.241 -5.948 1.00 87.69 88 GLY A C 1
ATOM 708 O O . GLY A 1 88 ? -0.164 9.341 -6.746 1.00 87.69 88 GLY A O 1
ATOM 709 N N . TRP A 1 89 ? 0.296 10.049 -4.648 1.00 93.94 89 TRP A N 1
ATOM 710 C CA . TRP A 1 89 ? 0.155 8.773 -3.960 1.00 93.94 89 TRP A CA 1
ATOM 711 C C . TRP A 1 89 ? -1.173 8.724 -3.210 1.00 93.94 89 TRP A C 1
ATOM 713 O O . TRP A 1 89 ? -1.575 9.703 -2.579 1.00 93.94 89 TRP A O 1
ATOM 723 N N . SER A 1 90 ? -1.812 7.562 -3.217 1.00 95.00 90 SER A N 1
ATOM 724 C CA . SER A 1 90 ? -3.010 7.270 -2.440 1.00 95.00 90 SER A CA 1
ATOM 725 C C . SER A 1 90 ? -2.812 5.990 -1.643 1.00 95.00 90 SER A C 1
ATOM 727 O O . SER A 1 90 ? -2.178 5.044 -2.110 1.00 95.00 90 SER A O 1
ATOM 729 N N . ALA A 1 91 ? -3.361 5.956 -0.432 1.00 97.19 91 ALA A N 1
ATOM 730 C CA . ALA A 1 91 ? -3.426 4.753 0.379 1.00 97.19 91 ALA A CA 1
ATOM 731 C C . ALA A 1 91 ? -4.799 4.630 1.025 1.00 97.19 91 ALA A C 1
ATOM 733 O O . ALA A 1 91 ? -5.319 5.585 1.605 1.00 97.19 91 ALA A O 1
ATOM 734 N N . LEU A 1 92 ? -5.359 3.432 0.936 1.00 95.19 92 LEU A N 1
ATOM 735 C CA . LEU A 1 92 ? -6.668 3.086 1.455 1.00 95.19 92 LEU A CA 1
ATOM 736 C C . LEU A 1 92 ? -6.553 1.796 2.254 1.00 95.19 92 LEU A C 1
ATOM 738 O O . LEU A 1 92 ? -5.981 0.803 1.806 1.00 95.19 92 LEU A O 1
ATOM 742 N N . ARG A 1 93 ? -7.102 1.815 3.464 1.00 95.19 93 ARG A N 1
ATOM 743 C CA . ARG A 1 93 ? -7.132 0.641 4.326 1.00 95.19 93 ARG A CA 1
ATOM 744 C C . ARG A 1 93 ? -8.107 -0.390 3.757 1.00 95.19 93 ARG A C 1
ATOM 746 O O . ARG A 1 93 ? -9.263 -0.061 3.511 1.00 95.19 93 ARG A O 1
ATOM 753 N N . VAL A 1 94 ? -7.643 -1.624 3.590 1.00 94.31 94 VAL A N 1
ATOM 754 C CA . VAL A 1 94 ? -8.461 -2.757 3.123 1.00 94.31 94 VAL A CA 1
ATOM 755 C C . VAL A 1 94 ? -8.947 -3.564 4.320 1.00 94.31 94 VAL A C 1
ATOM 757 O O . VAL A 1 94 ? -10.117 -3.918 4.406 1.00 94.31 94 VAL A O 1
ATOM 760 N N . ASP A 1 95 ? -8.055 -3.792 5.282 1.00 92.25 95 ASP A N 1
ATOM 761 C CA . ASP A 1 95 ? -8.346 -4.432 6.563 1.00 92.25 95 ASP A CA 1
ATOM 762 C C . ASP A 1 95 ? -7.362 -3.908 7.645 1.00 92.25 95 ASP A C 1
ATOM 764 O O . ASP A 1 95 ? -6.634 -2.942 7.400 1.00 92.25 95 ASP A O 1
ATOM 768 N N . PRO A 1 96 ? -7.354 -4.406 8.898 1.00 90.81 96 PRO A N 1
ATOM 769 C CA . PRO A 1 96 ? -6.435 -3.912 9.928 1.00 90.81 96 PRO A CA 1
ATOM 770 C C . PRO A 1 96 ? -4.941 -3.982 9.618 1.00 90.81 96 PRO A C 1
ATOM 772 O O . PRO A 1 96 ? -4.195 -3.171 10.167 1.00 90.81 96 PRO A O 1
ATOM 775 N N . GLN A 1 97 ? -4.510 -4.906 8.766 1.00 94.62 97 GLN A N 1
ATOM 776 C CA . GLN A 1 97 ? -3.101 -5.136 8.466 1.00 94.62 97 GLN A CA 1
ATOM 777 C C . GLN A 1 97 ? -2.736 -4.704 7.044 1.00 94.62 97 GLN A C 1
ATOM 779 O O . GLN A 1 97 ? -1.609 -4.260 6.816 1.00 94.62 97 GLN A O 1
ATOM 784 N N . PHE A 1 98 ? -3.677 -4.788 6.107 1.00 96.88 98 PHE A N 1
ATOM 785 C CA . PHE A 1 98 ? -3.419 -4.573 4.693 1.00 96.88 98 PHE A CA 1
ATOM 786 C C . PHE A 1 98 ? -3.967 -3.238 4.183 1.00 96.88 98 PHE A C 1
ATOM 788 O O . PHE A 1 98 ? -5.107 -2.843 4.450 1.00 96.88 98 PHE A O 1
ATOM 795 N N . TYR A 1 99 ? -3.133 -2.551 3.404 1.00 98.00 99 TYR A N 1
ATOM 796 C CA . TYR A 1 99 ? -3.455 -1.299 2.726 1.00 98.00 99 TYR A CA 1
ATOM 797 C C . TYR A 1 99 ? -3.292 -1.477 1.223 1.00 98.00 99 TYR A C 1
ATOM 799 O O . TYR A 1 99 ? -2.311 -2.051 0.761 1.00 98.00 99 TYR A O 1
ATOM 807 N N . PHE A 1 100 ? -4.244 -0.949 0.465 1.00 97.56 100 PHE A N 1
ATOM 808 C CA . PHE A 1 100 ? -4.088 -0.693 -0.956 1.00 97.56 100 PHE A CA 1
ATOM 809 C C . PHE A 1 100 ? -3.337 0.623 -1.115 1.00 97.56 100 PHE A C 1
ATOM 811 O O . PHE A 1 100 ? -3.788 1.647 -0.602 1.00 97.56 100 PHE A O 1
ATOM 818 N N . VAL A 1 101 ? -2.206 0.607 -1.807 1.00 97.38 101 VAL A N 1
ATOM 819 C CA . VAL A 1 101 ? -1.420 1.805 -2.107 1.00 97.38 101 VAL A CA 1
ATOM 820 C C . VAL A 1 101 ? -1.300 1.927 -3.611 1.00 97.38 101 VAL A C 1
ATOM 822 O O . VAL A 1 101 ? -1.022 0.944 -4.285 1.00 97.38 101 VAL A O 1
ATOM 825 N N . SER A 1 102 ? -1.490 3.125 -4.145 1.00 95.12 102 SER A N 1
ATOM 826 C CA . SER A 1 102 ? -1.286 3.386 -5.565 1.00 95.12 102 SER A CA 1
ATOM 827 C C . SER A 1 102 ? -0.641 4.740 -5.798 1.00 95.12 102 SER A C 1
ATOM 829 O O . SER A 1 102 ? -0.700 5.624 -4.939 1.00 95.12 102 SER A O 1
ATOM 831 N N . PHE A 1 103 ? -0.028 4.905 -6.964 1.00 91.69 103 PHE A N 1
ATOM 832 C CA . PHE A 1 103 ? 0.286 6.223 -7.494 1.00 91.69 103 PHE A CA 1
ATOM 833 C C . PHE A 1 103 ? -0.252 6.351 -8.913 1.00 91.69 103 PHE A C 1
ATOM 835 O O . PHE A 1 103 ? -0.193 5.403 -9.699 1.00 91.69 103 PHE A O 1
ATOM 842 N N . ALA A 1 104 ? -0.790 7.531 -9.205 1.00 89.25 104 ALA A N 1
ATOM 843 C CA . ALA A 1 104 ? -1.259 7.891 -10.533 1.00 89.25 104 ALA A CA 1
ATOM 844 C C . ALA A 1 104 ? -0.137 8.596 -11.292 1.00 89.25 104 ALA A C 1
ATOM 846 O O . ALA A 1 104 ? 0.535 9.470 -10.728 1.00 89.25 104 ALA A O 1
ATOM 847 N N . PHE A 1 105 ? 0.056 8.233 -12.552 1.00 86.38 105 PHE A N 1
ATOM 848 C CA . PHE A 1 105 ? 1.107 8.792 -13.388 1.00 86.38 105 PHE A CA 1
ATOM 849 C C . PHE A 1 105 ? 0.649 9.007 -14.826 1.00 86.38 105 PHE A C 1
ATOM 851 O O . PHE A 1 105 ? -0.319 8.410 -15.282 1.00 86.38 105 PHE A O 1
ATOM 858 N N . ASP A 1 106 ? 1.347 9.902 -15.504 1.00 82.94 106 ASP A N 1
ATOM 859 C CA . ASP A 1 106 ? 1.207 10.185 -16.924 1.00 82.94 106 ASP A CA 1
ATOM 860 C C . ASP A 1 106 ? 2.319 9.465 -17.691 1.00 82.94 106 ASP A C 1
ATOM 862 O O . ASP A 1 106 ? 3.469 9.461 -17.228 1.00 82.94 106 ASP A O 1
ATOM 866 N N . SER A 1 107 ? 1.989 8.853 -18.827 1.00 74.69 107 SER A N 1
ATOM 867 C CA . SER A 1 107 ? 2.928 8.099 -19.656 1.00 74.69 107 SER A CA 1
ATOM 868 C C . SER A 1 107 ? 2.961 8.644 -21.083 1.00 74.69 107 SER A C 1
ATOM 870 O O . SER A 1 107 ? 1.932 8.808 -21.730 1.00 74.69 107 SER A O 1
ATOM 872 N N . ASP A 1 108 ? 4.167 8.885 -21.605 1.00 66.88 108 ASP A N 1
ATOM 873 C CA . ASP A 1 108 ? 4.358 9.521 -22.923 1.00 66.88 108 ASP A CA 1
ATOM 874 C C . ASP A 1 108 ? 4.014 8.584 -24.100 1.00 66.88 108 ASP A C 1
ATOM 876 O O . ASP A 1 108 ? 3.965 8.978 -25.263 1.00 66.88 108 ASP A O 1
ATOM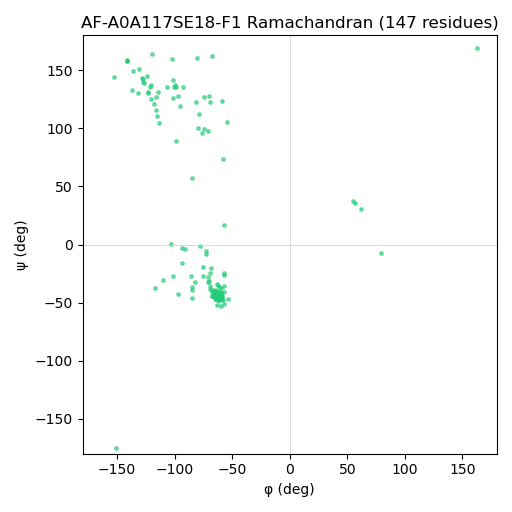 880 N N . TYR A 1 109 ? 3.759 7.306 -23.804 1.00 60.81 109 TYR A N 1
ATOM 881 C CA . TYR A 1 109 ? 3.476 6.273 -24.802 1.00 60.81 109 TYR A CA 1
ATOM 882 C C . TYR A 1 109 ? 2.071 6.363 -25.399 1.00 60.81 109 TYR A C 1
ATOM 884 O O . TYR A 1 109 ? 1.826 5.811 -26.474 1.00 60.81 109 TYR A O 1
ATOM 892 N N . ASN A 1 110 ? 1.151 7.055 -24.732 1.00 53.97 110 ASN A N 1
ATOM 893 C CA . ASN A 1 110 ? -0.216 7.198 -25.193 1.00 53.97 110 ASN A CA 1
ATOM 894 C C . ASN A 1 110 ? -0.456 8.665 -25.549 1.00 53.97 110 ASN A C 1
ATOM 896 O O . ASN A 1 110 ? -0.700 9.484 -24.674 1.00 53.97 110 ASN A O 1
ATOM 900 N N . TYR A 1 111 ? -0.491 8.987 -26.847 1.00 52.06 111 TYR A N 1
ATOM 901 C CA . TYR A 1 111 ? -0.960 10.268 -27.418 1.00 52.06 111 TYR A CA 1
ATOM 902 C C . TYR A 1 111 ? -2.422 10.646 -27.038 1.00 52.06 111 TYR A C 1
ATOM 904 O O . TYR A 1 111 ? -3.052 11.490 -27.676 1.00 52.06 111 TYR A O 1
ATOM 912 N N . CYS A 1 112 ? -2.987 10.009 -26.013 1.00 47.84 112 CYS A N 1
ATOM 913 C CA . CYS A 1 112 ? -4.307 10.204 -25.446 1.00 47.84 112 CYS A CA 1
ATOM 914 C C . CYS A 1 112 ? -4.127 10.706 -24.007 1.00 47.84 112 CYS A C 1
ATOM 916 O O . CYS A 1 112 ? -3.457 10.043 -23.228 1.00 47.84 112 CYS A O 1
ATOM 918 N N . ASN A 1 113 ? -4.762 11.829 -23.653 1.00 56.56 113 ASN A N 1
ATOM 919 C CA . ASN A 1 113 ? -4.772 12.451 -22.316 1.00 56.56 113 ASN A CA 1
ATOM 920 C C . ASN A 1 113 ? -5.313 11.510 -21.210 1.00 56.56 113 ASN A C 1
ATOM 922 O O . ASN A 1 113 ? -6.445 11.674 -20.747 1.00 56.56 113 ASN A O 1
ATOM 926 N N . GLY A 1 114 ? -4.536 10.508 -20.813 1.00 63.31 114 GLY A N 1
ATOM 927 C CA . GLY A 1 114 ? -4.875 9.510 -19.807 1.00 63.31 114 GLY A CA 1
ATOM 928 C C . GLY A 1 114 ? -3.901 9.535 -18.635 1.00 63.31 114 GLY A C 1
ATOM 929 O O . GLY A 1 114 ? -2.827 10.117 -18.702 1.00 63.31 114 GLY A O 1
ATOM 930 N N . TRP A 1 115 ? -4.299 8.910 -17.535 1.00 73.88 115 TRP A N 1
ATOM 931 C CA . TRP A 1 115 ? -3.428 8.638 -16.399 1.00 73.88 115 TRP A CA 1
ATOM 932 C C . TRP A 1 115 ? -3.508 7.145 -16.101 1.00 73.88 115 TRP A C 1
ATOM 934 O O . TRP A 1 115 ? -4.588 6.556 -16.140 1.00 73.88 115 TRP A O 1
ATOM 944 N N . ASP A 1 116 ? -2.364 6.550 -15.802 1.00 82.44 116 ASP A N 1
ATOM 945 C CA . ASP A 1 116 ? -2.234 5.153 -15.420 1.00 82.44 116 ASP A CA 1
ATOM 946 C C . ASP A 1 116 ? -2.061 5.032 -13.899 1.00 82.44 116 ASP A C 1
ATOM 948 O O . ASP A 1 116 ? -1.672 5.977 -13.202 1.00 82.44 116 ASP A O 1
ATOM 952 N N . LEU A 1 117 ? -2.352 3.843 -13.367 1.00 87.31 117 LEU A N 1
ATOM 953 C CA . LEU A 1 117 ? -2.214 3.517 -11.948 1.00 87.31 117 LEU A CA 1
ATOM 954 C C . LEU A 1 117 ? -1.254 2.354 -11.747 1.00 87.31 117 LEU A C 1
ATOM 956 O O . LEU A 1 117 ? -1.495 1.243 -12.217 1.00 87.31 117 LEU A O 1
ATOM 960 N N . TYR A 1 118 ? -0.238 2.568 -10.917 1.00 89.69 118 TYR A N 1
ATOM 961 C CA . TYR A 1 118 ? 0.512 1.469 -10.317 1.00 89.69 118 TYR A CA 1
ATOM 962 C C . TYR A 1 118 ? -0.014 1.196 -8.919 1.00 89.69 118 TYR A C 1
ATOM 964 O O . TYR A 1 118 ? -0.109 2.111 -8.104 1.00 89.69 118 TYR A O 1
ATOM 972 N N . SER A 1 119 ? -0.349 -0.067 -8.649 1.00 94.94 119 SER A N 1
ATOM 973 C CA . SER A 1 119 ? -1.055 -0.472 -7.432 1.00 94.94 119 SER A CA 1
ATOM 974 C C . SER A 1 119 ? -0.341 -1.595 -6.676 1.00 94.94 119 SER A C 1
ATOM 976 O O . SER A 1 119 ? 0.186 -2.547 -7.261 1.00 94.94 119 S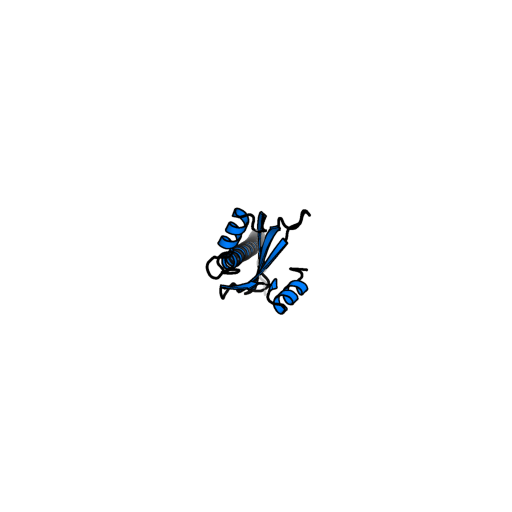ER A O 1
ATOM 978 N N . PHE A 1 120 ? -0.381 -1.497 -5.350 1.00 96.19 120 PHE A N 1
ATOM 979 C CA . PHE A 1 120 ? 0.321 -2.343 -4.395 1.00 96.19 120 PHE A CA 1
ATOM 980 C C . PHE A 1 120 ? -0.596 -2.737 -3.246 1.00 96.19 120 PHE A C 1
ATOM 982 O O . PHE A 1 120 ? -1.448 -1.960 -2.811 1.00 96.19 120 PHE A O 1
ATOM 989 N N . GLU A 1 121 ? -0.350 -3.914 -2.689 1.00 97.19 121 GLU A N 1
ATOM 990 C CA . GLU A 1 121 ? -0.783 -4.232 -1.338 1.00 97.19 121 GLU A CA 1
ATOM 991 C C . GLU A 1 121 ? 0.393 -4.091 -0.378 1.00 97.19 121 GLU A C 1
ATOM 993 O O . GLU A 1 121 ? 1.499 -4.568 -0.643 1.00 97.19 121 GLU A O 1
ATOM 998 N N . VAL A 1 122 ? 0.132 -3.459 0.760 1.00 97.81 122 VAL A N 1
ATOM 999 C CA . VAL A 1 122 ? 1.100 -3.269 1.832 1.00 97.81 122 VAL A CA 1
ATOM 1000 C C . VAL A 1 122 ? 0.614 -3.970 3.082 1.00 97.81 122 VAL A C 1
ATOM 1002 O O . VAL A 1 122 ? -0.430 -3.619 3.628 1.00 97.81 122 VAL A O 1
ATOM 1005 N N . ASP A 1 123 ? 1.414 -4.909 3.574 1.00 96.56 123 ASP A N 1
ATOM 1006 C CA . ASP A 1 123 ? 1.316 -5.400 4.942 1.00 96.56 123 ASP A CA 1
ATOM 1007 C C . ASP A 1 123 ? 2.009 -4.396 5.871 1.00 96.56 123 ASP A C 1
ATOM 1009 O O . ASP A 1 123 ? 3.239 -4.362 5.986 1.00 96.56 123 ASP A O 1
ATOM 1013 N N . ILE A 1 124 ? 1.219 -3.556 6.542 1.00 95.31 124 ILE A N 1
ATOM 1014 C CA . ILE A 1 124 ? 1.741 -2.456 7.365 1.00 95.31 124 ILE A CA 1
ATOM 1015 C C . ILE A 1 124 ? 2.472 -2.938 8.628 1.00 95.31 124 ILE A C 1
ATOM 1017 O O . ILE A 1 124 ? 3.218 -2.169 9.250 1.00 95.31 124 ILE A O 1
ATOM 1021 N N . LYS A 1 125 ? 2.212 -4.183 9.049 1.00 94.56 125 LYS A N 1
ATOM 1022 C CA . LYS A 1 125 ? 2.794 -4.787 10.249 1.00 94.56 125 LYS A CA 1
ATOM 1023 C C . LYS A 1 125 ? 4.157 -5.387 9.929 1.00 94.56 125 LYS A C 1
ATOM 1025 O O . LYS A 1 125 ? 5.103 -5.152 10.675 1.00 94.56 125 LYS A O 1
ATOM 1030 N N . ASN A 1 126 ? 4.245 -6.118 8.820 1.00 95.81 126 ASN A N 1
ATOM 1031 C CA . ASN A 1 126 ? 5.464 -6.815 8.411 1.00 95.81 126 ASN A CA 1
ATOM 1032 C C . ASN A 1 126 ? 6.345 -5.996 7.451 1.00 95.81 126 ASN A C 1
ATOM 1034 O O . ASN A 1 126 ? 7.429 -6.447 7.098 1.00 95.81 126 ASN A O 1
ATOM 1038 N N . ASN A 1 127 ? 5.906 -4.797 7.044 1.00 94.94 127 ASN A N 1
ATOM 1039 C CA . ASN A 1 127 ? 6.565 -3.948 6.043 1.00 94.94 127 ASN A CA 1
ATOM 1040 C C . ASN A 1 127 ? 6.798 -4.674 4.705 1.00 94.94 127 ASN A C 1
ATOM 1042 O O . ASN A 1 127 ? 7.826 -4.488 4.058 1.00 94.94 127 ASN A O 1
ATOM 1046 N N . VAL A 1 128 ? 5.841 -5.510 4.295 1.00 94.69 128 VAL A N 1
ATOM 1047 C CA . VAL A 1 128 ? 5.907 -6.257 3.031 1.00 94.69 128 VAL A CA 1
ATOM 1048 C C . VAL A 1 128 ? 5.091 -5.530 1.972 1.00 94.69 128 VAL A C 1
ATOM 1050 O O . VAL A 1 128 ? 3.966 -5.106 2.236 1.00 94.69 128 VAL A O 1
ATOM 1053 N N . VAL A 1 129 ? 5.651 -5.418 0.768 1.00 95.38 129 VAL A N 1
ATOM 1054 C CA . VAL A 1 129 ? 4.995 -4.830 -0.404 1.00 95.38 129 VAL A CA 1
ATOM 1055 C C . VAL A 1 129 ? 4.797 -5.912 -1.452 1.00 95.38 129 VAL A C 1
ATOM 1057 O O . VAL A 1 129 ? 5.735 -6.633 -1.783 1.00 95.38 129 VAL A O 1
ATOM 1060 N N . ARG A 1 130 ? 3.583 -6.006 -1.994 1.00 94.50 130 ARG A N 1
ATOM 1061 C CA . ARG A 1 130 ? 3.250 -6.891 -3.113 1.00 94.50 130 ARG A CA 1
ATOM 1062 C C . ARG A 1 130 ? 2.680 -6.079 -4.262 1.00 94.50 130 ARG A C 1
ATOM 1064 O O . ARG A 1 130 ? 1.763 -5.283 -4.063 1.00 94.50 130 ARG A O 1
ATOM 1071 N N . LYS A 1 131 ? 3.204 -6.290 -5.467 1.00 93.69 131 LYS A N 1
ATOM 1072 C CA . LYS A 1 131 ? 2.650 -5.701 -6.687 1.00 93.69 131 LYS A CA 1
ATOM 1073 C C . LYS A 1 131 ? 1.367 -6.426 -7.058 1.00 93.69 131 LYS A C 1
ATOM 1075 O O . LYS A 1 131 ? 1.364 -7.644 -7.207 1.00 93.69 131 LYS A O 1
ATOM 1080 N N . ILE A 1 132 ? 0.287 -5.674 -7.242 1.00 94.69 132 ILE A N 1
ATOM 1081 C CA . ILE A 1 132 ? -1.009 -6.267 -7.590 1.00 94.69 132 ILE A CA 1
ATOM 1082 C C . ILE A 1 132 ? -1.002 -6.817 -9.020 1.00 94.69 132 ILE A C 1
ATOM 1084 O O . ILE A 1 132 ? -1.645 -7.825 -9.287 1.00 94.69 132 ILE A O 1
ATOM 1088 N N . SER A 1 133 ? -0.240 -6.211 -9.932 1.00 90.50 133 SER A N 1
ATOM 1089 C CA . SER A 1 133 ? -0.135 -6.662 -11.324 1.00 90.50 133 SER A CA 1
ATOM 1090 C C . SER A 1 133 ? 0.607 -7.993 -11.504 1.00 90.50 133 SER A C 1
ATOM 1092 O O . SER A 1 133 ? 0.361 -8.674 -12.496 1.00 90.50 133 SER A O 1
ATOM 1094 N N . GLU A 1 134 ? 1.490 -8.369 -10.574 1.00 91.31 134 GLU A N 1
ATOM 1095 C CA . GLU A 1 134 ? 2.334 -9.572 -10.683 1.00 91.31 134 GLU A CA 1
ATOM 1096 C C . GLU A 1 134 ? 1.719 -10.813 -10.010 1.00 91.31 134 GLU A C 1
ATOM 1098 O O . GLU A 1 134 ? 2.128 -11.936 -10.297 1.00 91.31 134 GLU A O 1
ATOM 1103 N N . ASP A 1 135 ? 0.715 -10.638 -9.146 1.00 93.75 135 ASP A N 1
ATOM 1104 C CA . ASP A 1 135 ? 0.029 -11.729 -8.448 1.00 93.75 135 ASP A CA 1
ATOM 1105 C C . ASP A 1 135 ? -1.435 -11.806 -8.897 1.00 93.75 135 ASP A C 1
ATOM 1107 O O . ASP A 1 135 ? -2.261 -10.955 -8.561 1.00 93.75 135 ASP A O 1
ATOM 1111 N N . LYS A 1 136 ? -1.774 -12.867 -9.639 1.00 95.44 136 LYS A N 1
ATOM 1112 C CA . LYS A 1 136 ? -3.130 -13.094 -10.160 1.00 95.44 136 LYS A CA 1
ATOM 1113 C C . LYS A 1 136 ? -4.189 -13.125 -9.052 1.00 95.44 136 LYS A C 1
ATOM 1115 O O . LYS A 1 136 ? -5.258 -12.545 -9.219 1.00 95.44 136 LYS A O 1
ATOM 1120 N N . THR A 1 137 ? -3.893 -13.759 -7.919 1.00 96.06 137 THR A N 1
ATOM 1121 C CA . THR A 1 137 ? -4.836 -13.865 -6.794 1.00 96.06 137 THR A CA 1
ATOM 1122 C C . THR A 1 137 ? -5.067 -12.496 -6.165 1.00 96.06 137 THR A C 1
ATOM 1124 O O .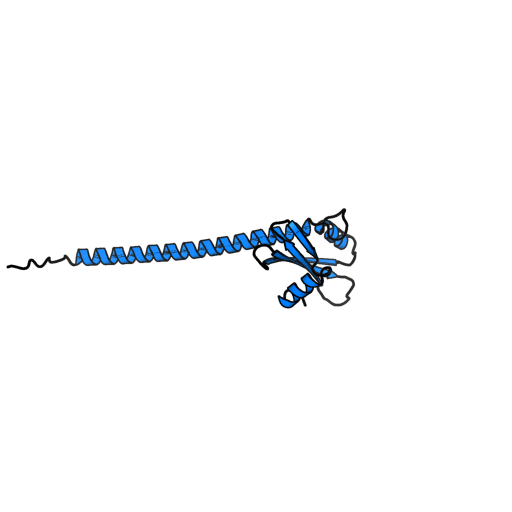 THR A 1 137 ? -6.193 -12.137 -5.807 1.00 96.06 137 THR A O 1
ATOM 1127 N N . LEU A 1 138 ? -3.999 -11.705 -6.057 1.00 95.38 138 LEU A N 1
ATOM 1128 C CA . LEU A 1 138 ? -4.063 -10.339 -5.558 1.00 95.38 138 LEU A CA 1
ATOM 1129 C C . LEU A 1 138 ? -4.864 -9.444 -6.507 1.00 95.38 138 LEU A C 1
ATOM 1131 O O . LEU A 1 138 ? -5.752 -8.719 -6.061 1.00 95.38 138 LEU A O 1
ATOM 1135 N N . LYS A 1 139 ? -4.629 -9.554 -7.817 1.00 96.06 139 LYS A N 1
ATOM 1136 C CA . LYS A 1 139 ? -5.402 -8.838 -8.835 1.00 96.06 139 LYS A CA 1
ATOM 1137 C C . LYS A 1 139 ? -6.896 -9.145 -8.728 1.00 96.06 139 LYS A C 1
ATOM 1139 O O . LYS A 1 139 ? -7.697 -8.226 -8.582 1.00 96.06 139 LYS A O 1
ATOM 1144 N N . GLU A 1 140 ? -7.271 -10.423 -8.681 1.00 96.75 140 GLU A N 1
ATOM 1145 C CA . GLU A 1 140 ? -8.671 -10.851 -8.535 1.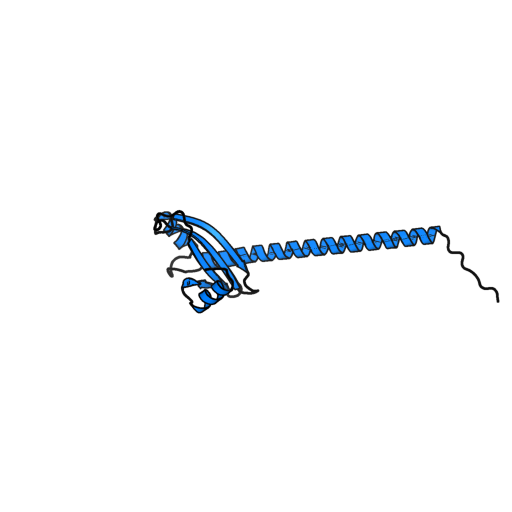00 96.75 140 GLU A CA 1
ATOM 1146 C C . GLU A 1 140 ? -9.307 -10.378 -7.214 1.00 96.75 140 GLU A C 1
ATOM 1148 O O . GLU A 1 140 ? -10.498 -10.051 -7.164 1.00 96.75 140 GLU A O 1
ATOM 1153 N N . LYS A 1 141 ? -8.540 -10.319 -6.113 1.00 96.00 141 LYS A N 1
ATOM 1154 C CA . LYS A 1 141 ? -8.996 -9.722 -4.844 1.00 96.00 141 LYS A CA 1
ATOM 1155 C C . LYS A 1 141 ? -9.372 -8.253 -5.047 1.00 96.00 141 LYS A C 1
ATOM 1157 O O . LYS A 1 141 ? -10.481 -7.862 -4.685 1.00 96.00 141 LYS A O 1
ATOM 1162 N N . TYR A 1 142 ? -8.480 -7.454 -5.624 1.00 96.31 142 TYR A N 1
ATOM 1163 C CA . TYR A 1 142 ? -8.680 -6.009 -5.746 1.00 96.31 142 TYR A CA 1
ATOM 1164 C C . TYR A 1 142 ? -9.687 -5.605 -6.828 1.00 96.31 142 TYR A C 1
ATOM 1166 O O . TYR A 1 142 ? -10.386 -4.607 -6.642 1.00 96.31 142 TYR A O 1
ATOM 1174 N N . GLN A 1 143 ? -9.857 -6.418 -7.873 1.00 95.69 143 GLN A N 1
ATOM 1175 C CA . GLN A 1 143 ? -10.951 -6.272 -8.841 1.00 95.69 143 GLN A CA 1
ATOM 1176 C C . GLN A 1 143 ? -12.319 -6.513 -8.191 1.00 95.69 143 GLN A C 1
ATOM 1178 O O . GLN A 1 143 ? -13.235 -5.701 -8.320 1.00 95.69 143 GLN A O 1
ATOM 1183 N N . ARG A 1 144 ? -12.463 -7.589 -7.401 1.00 96.25 144 ARG A N 1
ATOM 1184 C CA . ARG A 1 144 ? -13.713 -7.862 -6.664 1.00 96.25 144 ARG A CA 1
ATOM 1185 C C . ARG A 1 144 ? -14.059 -6.760 -5.666 1.00 96.25 144 ARG A C 1
ATOM 1187 O O . ARG A 1 144 ? -15.233 -6.440 -5.501 1.00 96.25 144 ARG A O 1
ATOM 1194 N N . LEU A 1 145 ? -13.047 -6.179 -5.024 1.00 95.12 145 LEU A N 1
ATOM 1195 C CA . LEU A 1 145 ? -13.207 -5.054 -4.103 1.00 95.12 145 LEU A CA 1
ATOM 1196 C C . LEU A 1 145 ? -13.416 -3.702 -4.812 1.00 95.12 145 LEU A C 1
ATOM 1198 O O . LEU A 1 145 ? -13.607 -2.706 -4.120 1.00 95.12 145 LEU A O 1
ATOM 1202 N N . ARG A 1 146 ? -13.406 -3.659 -6.155 1.00 93.69 146 ARG A N 1
ATOM 1203 C CA . ARG A 1 146 ? -13.599 -2.447 -6.975 1.00 93.69 146 ARG A CA 1
ATOM 1204 C C . ARG A 1 146 ? -12.538 -1.359 -6.757 1.00 93.69 146 ARG A C 1
ATOM 1206 O O . ARG A 1 146 ? -12.831 -0.177 -6.897 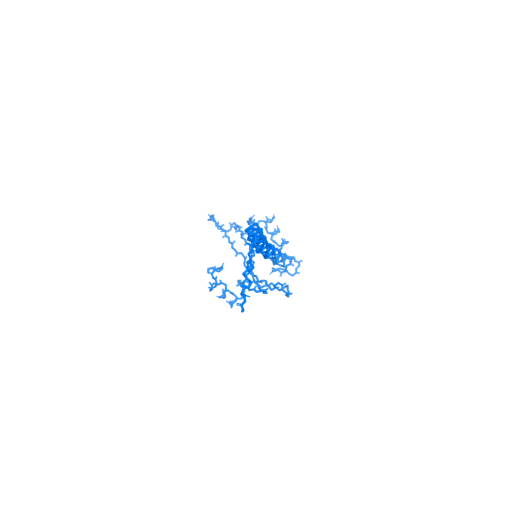1.00 93.69 146 ARG A O 1
ATOM 1213 N N . PHE A 1 147 ? -11.312 -1.751 -6.412 1.00 90.00 147 PHE A N 1
ATOM 1214 C CA . PHE A 1 147 ? -10.172 -0.825 -6.346 1.00 90.00 147 PHE A CA 1
ATOM 1215 C C . PHE A 1 147 ? -9.487 -0.639 -7.702 1.00 90.00 147 PHE A C 1
ATOM 1217 O O . PHE A 1 147 ? -8.854 0.388 -7.926 1.00 90.00 147 PHE A O 1
ATOM 1224 N N . ILE A 1 148 ? -9.581 -1.651 -8.567 1.00 89.44 148 ILE A N 1
ATOM 1225 C CA . ILE A 1 148 ? -9.018 -1.690 -9.919 1.00 89.44 148 ILE A CA 1
ATOM 1226 C C . ILE A 1 148 ? -10.014 -2.388 -10.854 1.00 89.44 148 ILE A C 1
ATOM 1228 O O . ILE A 1 148 ? -10.844 -3.168 -10.375 1.00 89.44 148 ILE A O 1
ATOM 1232 N N . ASP A 1 149 ? -9.908 -2.121 -12.155 1.00 82.50 149 ASP A N 1
ATOM 1233 C CA . ASP A 1 149 ? -10.758 -2.711 -13.200 1.00 82.50 149 ASP A CA 1
ATOM 1234 C C . ASP A 1 149 ? -10.274 -4.094 -13.683 1.00 82.50 149 ASP A C 1
ATOM 1236 O O . ASP A 1 149 ? -9.052 -4.395 -13.662 1.00 82.50 149 ASP A O 1
#

Solvent-accessible surface area (backbone atoms only — not comparable to full-atom values): 8509 Å² total; per-residue (Å²): 139,85,83,82,77,80,81,76,59,70,66,61,55,51,53,52,53,50,52,54,50,54,52,51,52,53,50,52,52,50,52,52,52,52,54,51,51,53,51,52,52,52,53,51,53,52,51,53,49,30,52,48,45,46,50,52,51,38,65,32,61,79,88,43,96,87,42,31,34,47,57,50,52,53,48,24,42,75,66,63,64,54,32,66,43,75,79,49,77,49,51,46,78,75,54,100,51,37,29,43,31,35,38,37,29,30,44,75,84,49,99,55,104,60,72,48,76,52,50,30,42,27,35,66,81,80,70,43,76,43,57,29,90,82,32,70,70,51,36,56,51,37,38,76,69,66,78,44,131

pLDDT: mean 84.72, std 13.24, range [46.25, 98.0]

Mean predicted aligned error: 9.9 Å

Nearest PDB structures (foldseek):
  3zg0-assembly1_A  TM=3.981E-01  e=2.022E-01  Staphylococcus aureus subsp. aureus Mu50
  4bl2-assembly1_A  TM=3.906E-01  e=3.098E-01  Staphylococcus aureus
  3ub1-assembly2_F  TM=4.050E-01  e=7.270E-01  Clostridium perfringens
  3ub1-assembly1_A  TM=2.813E-01  e=8.727E-01  Clostridium perfringens
  3qsz-assembly1_A  TM=3.705E-01  e=4.806E+00  Xanthomonas citri

Sequence (149 aa):
MATDTKHSNPESIRANANNKHQYRERIIVSIVITIIALSISSAFYSYCNNKKAIKIVQNSTLYTSQETTDETLKRWILKDEGIVRIYGWSALRVDPQFYFVSFAFDSDYNYCNGWDLYSFEVDIKNNVVRKISEDKTLKEKYQRLRFID

Foldseek 3Di:
DDDDDPPDDVVVVVVVVVVVVVVVVVVVVVVVVVVVVVVVVVVVVQVVLFVLQQVLQQQDDDPDPPDGPVRVLVVCCVVVVFFVDWPDKTWDDPDPFKIKIKIWTDGPPDPDPDIDIFIWIARSVVSDIDGCVVDPVSVVVCVVVVVDD

Secondary structure (DSSP, 8-state):
---------HHHHHHHHHHHHHHHHHHHHHHHHHHHHHHHHHHHHHHHHHHHHHHHHHTS-SS-SSS-HHHHHHHHHHHTSS--EEEEEEEEESSSSEEEEEEEEE-TT-SS---EEEEEEEETTTTEEEETTT-HHHHHHHHHTTS--

Radius of gyration: 29.19 Å; Cα contacts (8 Å, |Δi|>4): 168; chains: 1; bounding box: 72×40×93 Å